Protein AF-A0A919D9M2-F1 (afdb_monomer_lite)

Organism: NCBI:txid68171

Radius of gyration: 22.03 Å; chains: 1; bounding box: 25×46×68 Å

pLDDT: mean 75.28, std 14.74, range [49.22, 94.31]

Secondary structure (DSSP, 8-state):
--------PPP--TTGGGT-EEEEEEEETTEEEEEEEETTS-EEEEEEEE--PPPP------

Foldseek 3Di:
DDDDPPPPPPPPPPVCQQVDWDWDWDDDPQKIKIWIAGSVGHTDDMDIDGNPDDDPPPPDDD

Sequence (62 aa):
MPGMTQQSHPGHDATDQRDQVLLGVDTHKDVHVAAVITGTGLLLDTRGWARRVKAPCRSGTP

Structure (mmCIF, N/CA/C/O backbone):
data_AF-A0A919D9M2-F1
#
_entry.id   AF-A0A919D9M2-F1
#
loop_
_atom_site.group_PDB
_atom_site.id
_atom_site.type_symbol
_atom_site.label_atom_id
_atom_site.label_alt_id
_atom_site.label_comp_id
_atom_site.label_asym_id
_atom_site.label_entity_id
_atom_site.label_seq_id
_atom_site.pdbx_PDB_ins_code
_atom_site.Cartn_x
_atom_site.Cartn_y
_atom_site.Cartn_z
_atom_site.occupancy
_atom_site.B_iso_or_equiv
_atom_site.auth_seq_id
_atom_site.auth_comp_id
_atom_site.auth_asym_id
_atom_site.auth_atom_id
_atom_site.pdbx_PDB_model_num
ATOM 1 N N . MET A 1 1 ? 4.532 43.278 22.510 1.00 49.22 1 MET A N 1
ATOM 2 C CA . MET A 1 1 ? 5.061 41.946 22.142 1.00 49.22 1 MET A CA 1
ATOM 3 C C . MET A 1 1 ? 3.948 41.206 21.409 1.00 49.22 1 MET A C 1
ATOM 5 O O . MET A 1 1 ? 2.910 41.020 22.033 1.00 49.22 1 MET A O 1
ATOM 9 N N . PRO A 1 2 ? 4.053 40.928 20.095 1.00 51.66 2 PRO A N 1
ATOM 10 C CA . PRO A 1 2 ? 2.944 40.361 19.331 1.00 51.66 2 PRO A CA 1
ATOM 11 C C . PRO A 1 2 ? 2.851 38.842 19.526 1.00 51.66 2 PRO A C 1
ATOM 13 O O . PRO A 1 2 ? 3.858 38.163 19.715 1.00 51.66 2 PRO A O 1
ATOM 16 N N . GLY A 1 3 ? 1.609 38.359 19.555 1.00 53.53 3 GLY A N 1
ATOM 17 C CA . GLY A 1 3 ? 1.216 37.058 20.074 1.00 53.53 3 GLY A CA 1
ATOM 18 C C . GLY A 1 3 ? 1.621 35.852 19.233 1.00 53.53 3 GLY A C 1
ATOM 19 O O . GLY A 1 3 ? 1.658 35.884 18.006 1.00 53.53 3 GLY A O 1
ATOM 20 N N . MET A 1 4 ? 1.851 34.750 19.942 1.00 60.28 4 MET A N 1
ATOM 21 C CA . MET A 1 4 ? 1.812 33.411 19.374 1.00 60.28 4 MET A CA 1
ATOM 22 C C . MET A 1 4 ? 0.356 33.100 19.032 1.00 60.28 4 MET A C 1
ATOM 24 O O . MET A 1 4 ? -0.460 32.869 19.925 1.00 60.28 4 MET A O 1
ATOM 28 N N . THR A 1 5 ? 0.009 33.097 17.747 1.00 61.91 5 THR A N 1
ATOM 29 C CA . THR A 1 5 ? -1.198 32.409 17.290 1.00 61.91 5 THR A CA 1
ATOM 30 C C . THR A 1 5 ? -0.981 30.930 17.569 1.00 61.91 5 THR A C 1
ATOM 32 O O . THR A 1 5 ? -0.288 30.243 16.819 1.00 61.91 5 THR A O 1
ATOM 35 N N . GLN A 1 6 ? -1.512 30.451 18.694 1.00 60.69 6 GLN A N 1
ATOM 36 C CA . GLN A 1 6 ? -1.638 29.027 18.939 1.00 60.69 6 GLN A CA 1
ATOM 37 C C . GLN A 1 6 ? -2.526 28.491 17.813 1.00 60.69 6 GLN A C 1
ATOM 39 O O . GLN A 1 6 ? -3.733 28.726 17.799 1.00 60.69 6 GLN A O 1
ATOM 44 N N . GLN A 1 7 ? -1.918 27.824 16.830 1.00 58.50 7 GLN A N 1
ATOM 45 C CA . GLN A 1 7 ? -2.656 26.917 15.969 1.00 58.50 7 GLN A CA 1
ATOM 46 C C . GLN A 1 7 ? -3.218 25.847 16.897 1.00 58.50 7 GLN A C 1
ATOM 48 O O . GLN A 1 7 ? -2.509 24.934 17.323 1.00 58.50 7 GLN A O 1
ATOM 53 N N . SER A 1 8 ? -4.483 26.018 17.275 1.00 55.81 8 SER A N 1
ATOM 54 C CA . SER A 1 8 ? -5.295 24.938 17.806 1.00 55.81 8 SER A CA 1
ATOM 55 C C . SER A 1 8 ? -5.396 23.925 16.673 1.00 55.81 8 SER A C 1
ATOM 57 O O . SER A 1 8 ? -6.219 24.052 15.768 1.00 55.81 8 SER A O 1
ATOM 59 N N . HIS A 1 9 ? -4.448 22.988 16.646 1.00 62.78 9 HIS A N 1
ATOM 60 C CA . HIS A 1 9 ? -4.594 21.788 15.849 1.00 62.78 9 HIS A CA 1
ATOM 61 C C . HIS A 1 9 ? -5.881 21.130 16.346 1.00 62.78 9 HIS A C 1
ATOM 63 O O . HIS A 1 9 ? -6.008 20.953 17.564 1.00 62.78 9 HIS A O 1
ATOM 69 N N . PRO A 1 10 ? -6.851 20.841 15.461 1.00 57.12 10 PRO A N 1
ATOM 70 C CA . PRO A 1 10 ? -8.051 20.133 15.870 1.00 57.12 10 PRO A CA 1
ATOM 71 C C . PRO A 1 10 ? -7.578 18.863 16.568 1.00 57.12 10 PRO A C 1
ATOM 73 O O . PRO A 1 10 ? -6.784 18.111 16.002 1.00 57.12 10 PRO A O 1
ATOM 76 N N . GLY A 1 11 ? -7.949 18.714 17.840 1.00 53.25 11 GLY A N 1
ATOM 77 C CA . GLY A 1 11 ? -7.516 17.584 18.643 1.00 53.25 11 GLY A CA 1
ATOM 78 C C . GLY A 1 11 ? -7.885 16.313 17.898 1.00 53.25 11 GLY A C 1
ATOM 79 O O . GLY A 1 11 ? -9.063 16.079 17.643 1.00 53.25 11 GLY A O 1
ATOM 80 N N . HIS A 1 12 ? -6.880 15.531 17.499 1.00 59.81 12 HIS A N 1
ATOM 81 C CA . HIS A 1 12 ? -7.087 14.157 17.060 1.00 59.81 12 HIS A CA 1
ATOM 82 C C . HIS A 1 12 ? -7.665 13.416 18.259 1.00 59.81 12 HIS A C 1
ATOM 84 O O . HIS A 1 12 ? -6.937 12.992 19.156 1.00 59.81 12 HIS A O 1
ATOM 90 N N . ASP A 1 13 ? -8.991 13.355 18.312 1.00 58.81 13 ASP A N 1
ATOM 91 C CA . ASP A 1 13 ? -9.734 12.588 19.293 1.00 58.81 13 ASP A CA 1
ATOM 92 C C . ASP A 1 13 ? -9.224 11.146 19.205 1.00 58.81 13 ASP A C 1
ATOM 94 O O . ASP A 1 13 ? -9.317 10.502 18.161 1.00 58.81 13 ASP A O 1
ATOM 98 N N . ALA A 1 14 ? -8.620 10.629 20.277 1.00 57.31 14 ALA A N 1
ATOM 99 C CA . ALA A 1 14 ? -7.994 9.301 20.282 1.00 57.31 14 ALA A CA 1
ATOM 100 C C . ALA A 1 14 ? -8.996 8.164 19.978 1.00 57.31 14 ALA A C 1
ATOM 102 O O . ALA A 1 14 ? -8.609 7.033 19.686 1.00 57.31 14 ALA A O 1
ATOM 103 N N . THR A 1 15 ? -10.295 8.468 20.023 1.00 55.81 15 THR A N 1
ATOM 104 C CA . THR A 1 15 ? -11.387 7.577 19.623 1.00 55.81 15 THR A CA 1
ATOM 105 C C . THR A 1 15 ? -11.467 7.397 18.097 1.00 55.81 15 THR A C 1
ATOM 107 O O . THR A 1 15 ? -11.772 6.296 17.646 1.00 55.81 15 THR A O 1
ATOM 110 N N . ASP A 1 16 ? -11.103 8.417 17.311 1.00 59.25 16 ASP A N 1
ATOM 111 C CA . ASP A 1 16 ? -11.132 8.434 15.834 1.00 59.25 16 ASP A CA 1
ATOM 112 C C . ASP A 1 16 ? -9.996 7.603 15.203 1.00 59.25 16 ASP A C 1
ATOM 114 O O . ASP A 1 16 ? -10.088 7.138 14.070 1.00 59.25 16 ASP A O 1
ATOM 118 N N . GLN A 1 17 ? -8.930 7.316 15.962 1.00 60.47 17 GLN A N 1
ATOM 119 C CA . GLN A 1 17 ? -7.779 6.543 15.472 1.00 60.47 17 GLN A CA 1
ATOM 120 C C . GLN A 1 17 ? -8.121 5.106 15.052 1.00 60.47 17 GLN A C 1
ATOM 122 O O . GLN A 1 17 ? -7.371 4.512 14.275 1.00 60.47 17 GLN A O 1
ATOM 127 N N . ARG A 1 18 ? -9.218 4.529 15.563 1.00 65.56 18 ARG A N 1
ATOM 128 C CA . ARG A 1 18 ? -9.646 3.171 15.181 1.00 65.56 18 ARG A CA 1
ATOM 129 C C . ARG A 1 18 ? -10.289 3.123 13.797 1.00 65.56 18 ARG A C 1
ATOM 131 O O . ARG A 1 18 ? -10.131 2.113 13.118 1.00 65.56 18 ARG A O 1
ATOM 138 N N . ASP A 1 19 ? -10.934 4.209 13.383 1.00 74.81 19 ASP A N 1
ATOM 139 C CA . ASP A 1 19 ? -11.586 4.336 12.075 1.00 74.81 19 ASP A CA 1
ATOM 140 C C . ASP A 1 19 ? -10.699 5.059 11.049 1.00 74.81 19 ASP A C 1
ATOM 142 O O . ASP A 1 19 ? -11.011 5.118 9.858 1.00 74.81 19 ASP A O 1
ATOM 146 N N . GLN A 1 20 ? -9.553 5.580 11.491 1.00 79.44 20 GLN A N 1
ATOM 147 C CA . GLN A 1 20 ? -8.601 6.251 10.627 1.00 79.44 20 GLN A CA 1
ATOM 148 C C . GLN A 1 20 ? -7.904 5.260 9.687 1.00 79.44 20 GLN A C 1
ATOM 150 O O . GLN A 1 20 ? -7.312 4.261 10.107 1.00 79.44 20 GLN A O 1
ATOM 155 N N . VAL A 1 21 ? -7.921 5.591 8.397 1.00 87.19 21 VAL A N 1
ATOM 156 C CA . VAL A 1 21 ? -7.206 4.868 7.345 1.00 87.19 21 VAL A CA 1
ATOM 157 C C . VAL A 1 21 ? -6.154 5.793 6.740 1.00 87.19 21 VAL A C 1
ATOM 159 O O . VAL A 1 21 ? -6.451 6.913 6.328 1.00 87.19 21 VAL A O 1
ATOM 162 N N . LEU A 1 22 ? -4.912 5.320 6.690 1.00 89.00 22 LEU A N 1
ATOM 163 C CA . LEU A 1 22 ? -3.760 6.005 6.124 1.00 89.00 22 LEU A CA 1
ATOM 164 C C . LEU A 1 22 ? -3.427 5.395 4.762 1.00 89.00 22 LEU A C 1
ATOM 166 O O . LEU A 1 22 ? -3.268 4.183 4.632 1.00 89.00 22 LEU A O 1
ATOM 170 N N . LEU A 1 23 ? -3.271 6.250 3.752 1.00 92.06 23 LEU A N 1
ATOM 171 C CA . LEU A 1 23 ? -2.771 5.863 2.436 1.00 92.06 23 LEU A CA 1
ATOM 172 C C . LEU A 1 23 ? -1.296 6.259 2.317 1.00 92.06 23 LEU A C 1
ATOM 174 O O . LEU A 1 23 ? -0.971 7.444 2.240 1.00 92.06 23 LEU A O 1
ATOM 178 N N . GLY A 1 24 ? -0.409 5.269 2.285 1.00 91.56 24 GLY A N 1
ATOM 179 C CA . GLY A 1 24 ? 1.006 5.445 1.972 1.00 91.56 24 GLY A CA 1
ATOM 180 C C . GLY A 1 24 ? 1.268 5.190 0.493 1.00 91.56 24 GLY A C 1
ATOM 181 O O . GLY A 1 24 ? 0.711 4.256 -0.078 1.00 91.56 24 GLY A O 1
ATOM 182 N N . VAL A 1 25 ? 2.125 5.994 -0.135 1.00 89.94 25 VAL A N 1
ATOM 183 C CA . VAL A 1 25 ? 2.598 5.746 -1.503 1.00 89.94 25 VAL A CA 1
ATOM 184 C C . VAL A 1 25 ? 4.118 5.716 -1.492 1.00 89.94 25 VAL A C 1
ATOM 186 O O . VAL A 1 25 ? 4.754 6.730 -1.214 1.00 89.94 25 VAL A O 1
ATOM 189 N N . ASP A 1 26 ? 4.689 4.559 -1.808 1.00 90.31 26 ASP A N 1
ATOM 190 C CA . ASP A 1 26 ? 6.112 4.407 -2.080 1.00 90.31 26 ASP A CA 1
ATOM 191 C C . ASP A 1 26 ? 6.350 4.504 -3.585 1.00 90.31 26 ASP A C 1
ATOM 193 O O . ASP A 1 26 ? 5.704 3.832 -4.392 1.00 90.31 26 ASP A O 1
ATOM 197 N N . THR A 1 27 ? 7.273 5.371 -3.982 1.00 88.12 27 THR A N 1
ATOM 198 C CA . THR A 1 27 ? 7.663 5.528 -5.380 1.00 88.12 27 THR A CA 1
ATOM 199 C C . THR A 1 27 ? 9.159 5.314 -5.484 1.00 88.12 27 THR A C 1
ATOM 201 O O . THR A 1 27 ? 9.946 6.255 -5.352 1.00 88.12 27 THR A O 1
ATOM 204 N N . HIS A 1 28 ? 9.556 4.069 -5.726 1.00 89.31 28 HIS A N 1
ATOM 205 C CA . HIS A 1 28 ? 10.949 3.694 -5.889 1.00 89.31 28 HIS A CA 1
ATOM 206 C C . HIS A 1 28 ? 11.238 3.331 -7.352 1.00 89.31 28 HIS A C 1
ATOM 208 O O . HIS A 1 28 ? 10.827 2.283 -7.854 1.00 89.31 28 HIS A O 1
ATOM 214 N N . LYS A 1 29 ? 11.992 4.199 -8.044 1.00 83.44 29 LYS A N 1
ATOM 215 C CA . LYS A 1 29 ? 12.315 4.093 -9.483 1.00 83.44 29 LYS A CA 1
ATOM 216 C C . LYS A 1 29 ? 11.054 4.094 -10.368 1.00 83.44 29 LYS A C 1
ATOM 218 O O . LYS A 1 29 ? 10.255 5.028 -10.305 1.00 83.44 29 LYS A O 1
ATOM 223 N N . ASP A 1 30 ? 10.895 3.065 -11.200 1.00 81.00 30 ASP A N 1
ATOM 224 C CA . ASP A 1 30 ? 9.752 2.845 -12.092 1.00 81.00 30 ASP A CA 1
ATOM 225 C C . ASP A 1 30 ? 8.606 2.085 -11.411 1.00 81.00 30 ASP A C 1
ATOM 227 O O . ASP A 1 30 ? 7.599 1.771 -12.051 1.00 81.00 30 ASP A O 1
ATOM 231 N N . VAL A 1 31 ? 8.756 1.777 -10.120 1.00 81.25 31 VAL A N 1
ATOM 232 C CA . VAL A 1 31 ? 7.765 1.059 -9.325 1.00 81.25 31 VAL A CA 1
ATOM 233 C C . VAL A 1 31 ? 7.093 2.033 -8.373 1.00 81.25 31 VAL A C 1
ATOM 235 O O . VAL A 1 31 ? 7.740 2.781 -7.641 1.00 81.25 31 VAL A O 1
ATOM 238 N N . HIS A 1 32 ? 5.770 2.003 -8.387 1.00 90.44 32 HIS A N 1
ATOM 239 C CA . HIS A 1 32 ? 4.941 2.717 -7.440 1.00 90.44 32 HIS A CA 1
ATOM 240 C C . HIS A 1 32 ? 4.084 1.706 -6.686 1.00 90.44 32 HIS A C 1
ATOM 242 O O . HIS A 1 32 ? 3.501 0.811 -7.302 1.00 90.44 32 HIS A O 1
ATOM 248 N N . VAL A 1 33 ? 4.002 1.841 -5.370 1.00 91.12 33 VAL A N 1
ATOM 249 C CA . VAL A 1 33 ? 3.200 0.985 -4.498 1.00 91.12 33 VAL A CA 1
ATOM 250 C C . VAL A 1 33 ? 2.359 1.880 -3.604 1.00 91.12 33 VAL A C 1
ATOM 252 O O . VAL A 1 33 ? 2.898 2.699 -2.870 1.00 91.12 33 VAL A O 1
ATOM 255 N N . ALA A 1 34 ? 1.040 1.723 -3.648 1.00 93.12 34 ALA A N 1
ATOM 256 C CA . ALA A 1 34 ? 0.154 2.259 -2.624 1.00 93.12 34 ALA A CA 1
ATOM 257 C C . ALA A 1 34 ? -0.111 1.189 -1.565 1.00 93.12 34 ALA A C 1
ATOM 259 O O . ALA A 1 34 ? -0.364 0.036 -1.913 1.00 93.12 34 ALA A O 1
ATOM 260 N N . ALA A 1 35 ? -0.098 1.584 -0.299 1.00 94.31 35 ALA A N 1
ATOM 261 C CA . ALA A 1 35 ? -0.465 0.764 0.842 1.00 94.31 35 ALA A CA 1
ATOM 262 C C 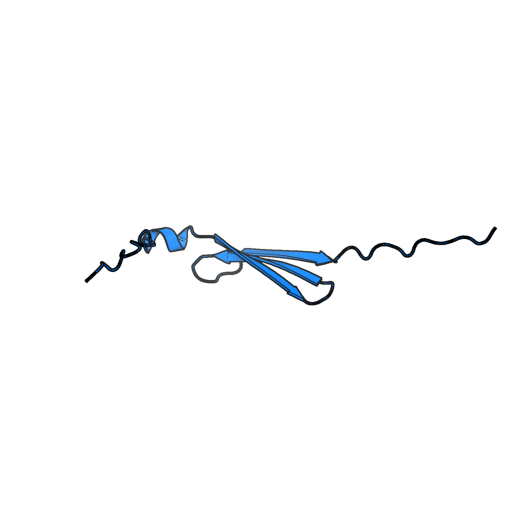. ALA A 1 35 ? -1.548 1.476 1.654 1.00 94.31 35 ALA A C 1
ATOM 264 O O . ALA A 1 35 ? -1.426 2.662 1.961 1.00 94.31 35 ALA A O 1
ATOM 265 N N . VAL A 1 36 ? -2.600 0.746 2.004 1.00 92.75 36 VAL A N 1
ATOM 266 C CA . VAL A 1 36 ? -3.679 1.217 2.872 1.00 92.75 36 VAL A CA 1
ATOM 267 C C . VAL A 1 36 ? -3.459 0.607 4.248 1.00 92.75 36 VAL A C 1
ATOM 269 O O . VAL A 1 36 ? -3.370 -0.613 4.366 1.00 92.75 36 VAL A O 1
ATOM 272 N N . ILE A 1 37 ? -3.345 1.437 5.278 1.00 92.88 37 ILE A N 1
ATOM 273 C CA . ILE A 1 37 ? -2.968 1.030 6.634 1.00 92.88 37 ILE A CA 1
ATOM 274 C C . ILE A 1 37 ? -3.984 1.608 7.625 1.00 92.88 37 ILE A C 1
ATOM 276 O O . ILE A 1 37 ? -4.466 2.719 7.433 1.00 92.88 37 ILE A O 1
ATOM 280 N N . THR A 1 38 ? -4.331 0.888 8.687 1.00 89.00 38 THR A N 1
ATOM 281 C CA . THR A 1 38 ? -5.125 1.446 9.794 1.00 89.00 38 THR A CA 1
ATOM 282 C C . THR A 1 38 ? -4.316 2.472 10.596 1.00 89.00 38 THR A C 1
ATOM 284 O O . THR A 1 38 ? -3.083 2.465 10.577 1.00 89.00 38 THR A O 1
ATOM 287 N N . GLY A 1 39 ? -4.991 3.291 11.405 1.00 83.38 39 GLY A N 1
ATOM 288 C CA . GLY A 1 39 ? -4.345 4.173 12.387 1.00 83.38 39 GLY A CA 1
ATOM 289 C C . GLY A 1 39 ? -3.454 3.438 13.400 1.00 83.38 39 GLY A C 1
ATOM 290 O O . GLY A 1 39 ? -2.532 4.029 13.956 1.00 83.38 39 GLY A O 1
ATOM 291 N N . THR A 1 40 ? -3.670 2.133 13.602 1.00 87.44 40 THR A N 1
ATOM 292 C CA . THR A 1 40 ? -2.832 1.263 14.449 1.00 87.44 40 THR A CA 1
ATOM 293 C C . THR A 1 40 ? -1.634 0.645 13.719 1.00 87.44 40 THR A C 1
ATOM 295 O O . THR A 1 40 ? -0.849 -0.068 14.343 1.00 87.44 40 THR A O 1
ATOM 298 N N . GLY A 1 41 ? -1.475 0.901 12.418 1.00 85.56 41 GLY A N 1
ATOM 299 C CA . GLY A 1 41 ? -0.366 0.384 11.615 1.00 85.56 41 GLY A CA 1
ATOM 300 C C . GLY A 1 41 ? -0.623 -0.973 10.947 1.00 85.56 41 GLY A C 1
ATOM 301 O O . GLY A 1 41 ? 0.305 -1.551 10.385 1.00 85.56 41 GLY A O 1
ATOM 302 N N . LEU A 1 42 ? -1.853 -1.499 10.983 1.00 90.50 42 LEU A N 1
ATOM 303 C CA . LEU A 1 42 ? -2.199 -2.762 10.327 1.00 90.50 42 LEU A CA 1
ATOM 304 C C . LEU A 1 42 ? -2.417 -2.552 8.825 1.00 90.50 42 LEU A C 1
ATOM 306 O O . LEU A 1 42 ? -3.200 -1.698 8.421 1.00 90.50 42 LEU A O 1
ATOM 310 N N . LEU A 1 43 ? -1.741 -3.349 7.995 1.00 91.94 43 LEU A N 1
ATOM 311 C CA . L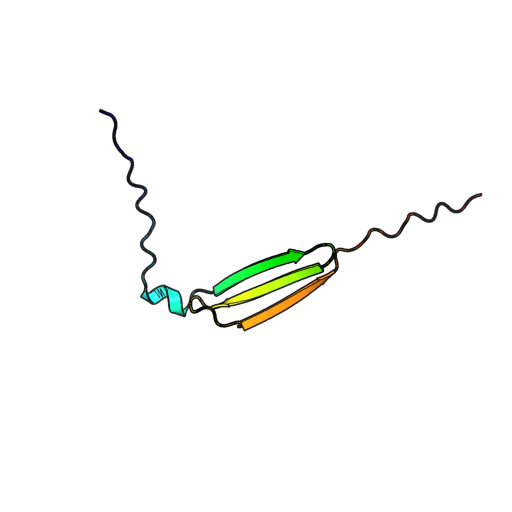EU A 1 43 ? -1.873 -3.297 6.540 1.00 91.94 43 LEU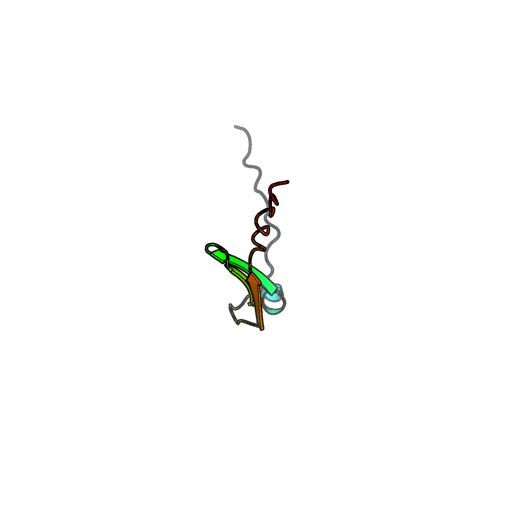 A CA 1
ATOM 312 C C . LEU A 1 43 ? -3.210 -3.905 6.091 1.00 91.94 43 LEU A C 1
ATOM 314 O O . LEU A 1 43 ? -3.483 -5.070 6.374 1.00 91.94 43 LEU A O 1
ATOM 318 N N . LEU A 1 44 ? -4.017 -3.122 5.377 1.00 92.19 44 LEU A N 1
ATOM 319 C CA . LEU A 1 44 ? -5.321 -3.526 4.847 1.00 92.19 44 LEU A CA 1
ATOM 320 C C . LEU A 1 44 ? -5.243 -3.974 3.387 1.00 92.19 44 LEU A C 1
ATOM 322 O O . LEU A 1 44 ? -5.850 -4.977 3.026 1.00 92.19 44 LEU A O 1
ATOM 326 N N . ASP A 1 45 ? -4.511 -3.237 2.550 1.00 93.50 45 ASP A N 1
ATOM 327 C CA . ASP A 1 45 ? -4.369 -3.551 1.126 1.00 93.50 45 ASP A CA 1
ATOM 328 C C . ASP A 1 45 ? -3.090 -2.940 0.538 1.00 93.50 45 ASP A C 1
ATOM 330 O O . ASP 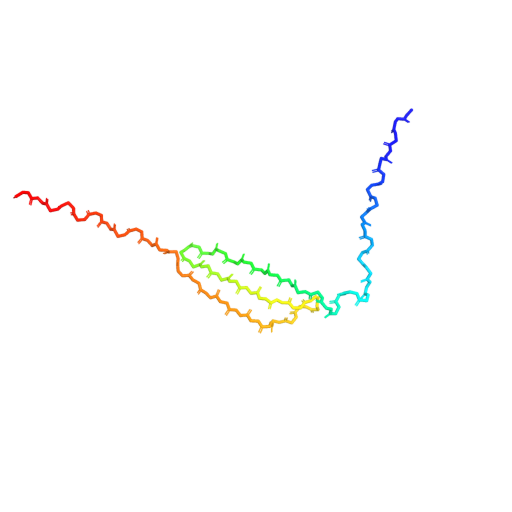A 1 45 ? -2.549 -1.961 1.066 1.00 93.50 45 ASP A O 1
ATOM 334 N N . THR A 1 46 ? -2.619 -3.499 -0.578 1.00 93.69 46 THR A N 1
ATOM 335 C CA . THR A 1 46 ? -1.512 -2.945 -1.362 1.00 93.69 46 THR A CA 1
ATOM 336 C C . THR A 1 46 ? -1.775 -3.049 -2.855 1.00 93.69 46 THR A C 1
ATOM 338 O O . THR A 1 46 ? -2.227 -4.077 -3.358 1.00 93.69 46 THR A O 1
ATOM 341 N N . ARG A 1 47 ? -1.412 -2.001 -3.598 1.00 93.69 47 ARG A N 1
ATOM 342 C CA . ARG A 1 47 ? -1.501 -1.994 -5.058 1.00 93.69 47 ARG A CA 1
ATOM 343 C C . ARG A 1 47 ? -0.248 -1.419 -5.692 1.00 93.69 47 ARG A C 1
ATOM 345 O O . ARG A 1 47 ? 0.087 -0.258 -5.481 1.00 93.69 47 ARG A O 1
ATOM 352 N N . GLY A 1 48 ? 0.400 -2.228 -6.525 1.00 90.50 48 GLY A N 1
ATOM 353 C CA . GLY A 1 48 ? 1.520 -1.804 -7.357 1.00 90.50 48 GLY A CA 1
ATOM 354 C C . GLY A 1 48 ? 1.072 -1.284 -8.725 1.00 90.50 48 GLY A C 1
ATOM 355 O O . GLY A 1 48 ? 0.144 -1.827 -9.331 1.00 90.50 48 GLY A O 1
ATOM 356 N N . TRP A 1 49 ? 1.756 -0.267 -9.243 1.00 89.25 49 TRP A N 1
ATOM 357 C CA . TRP A 1 49 ? 1.699 0.111 -10.653 1.00 89.25 49 TRP A CA 1
ATOM 358 C C . TRP A 1 49 ? 3.086 0.451 -11.194 1.00 89.25 49 TRP A 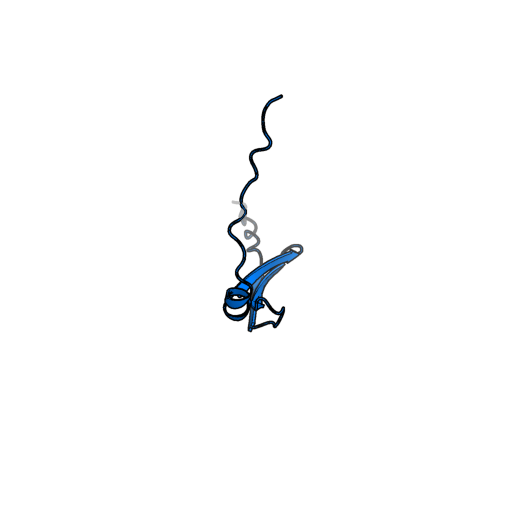C 1
ATOM 360 O O . TRP A 1 49 ? 3.907 1.095 -10.541 1.00 89.25 49 TRP A O 1
ATOM 370 N N . ALA A 1 50 ? 3.340 0.013 -12.425 1.00 82.88 50 ALA A N 1
ATOM 371 C CA . ALA A 1 50 ? 4.541 0.394 -13.145 1.00 82.88 50 ALA A CA 1
ATOM 372 C C . ALA A 1 50 ? 4.365 1.796 -13.733 1.00 82.88 50 ALA A C 1
ATOM 374 O O . ALA A 1 50 ? 3.314 2.130 -14.298 1.00 82.88 50 ALA A O 1
ATOM 375 N N . ARG A 1 51 ? 5.416 2.612 -13.654 1.00 75.50 51 ARG A N 1
ATOM 376 C CA . ARG A 1 51 ? 5.500 3.844 -14.430 1.00 75.50 51 ARG A CA 1
ATOM 377 C C . ARG A 1 51 ? 5.462 3.456 -15.906 1.00 75.50 51 ARG A C 1
ATOM 379 O O . ARG A 1 51 ? 6.311 2.710 -16.389 1.00 75.50 51 ARG A O 1
ATOM 386 N N . ARG A 1 52 ? 4.457 3.942 -16.639 1.00 70.38 52 ARG A N 1
ATOM 387 C CA . ARG A 1 52 ? 4.362 3.707 -18.083 1.00 70.38 52 ARG A CA 1
ATOM 388 C C . ARG A 1 52 ? 5.544 4.404 -18.757 1.00 70.38 52 ARG A C 1
ATOM 390 O O . ARG A 1 52 ? 5.521 5.620 -18.936 1.00 70.38 52 ARG A O 1
ATOM 397 N N . VAL A 1 53 ? 6.569 3.642 -19.129 1.00 68.81 53 VAL A N 1
ATOM 398 C CA . VAL A 1 53 ? 7.655 4.150 -19.968 1.00 68.81 53 VAL A CA 1
ATOM 399 C C . VAL A 1 53 ? 7.055 4.425 -21.345 1.00 68.81 53 VAL A C 1
ATOM 401 O O . VAL A 1 53 ? 6.446 3.545 -21.957 1.00 68.81 53 VAL A O 1
ATOM 404 N N . LYS A 1 54 ? 7.146 5.675 -21.806 1.00 67.00 54 LYS A N 1
ATOM 405 C CA . LYS A 1 54 ? 6.702 6.061 -23.148 1.00 67.00 54 LYS A CA 1
ATOM 406 C C . LYS A 1 54 ? 7.465 5.187 -24.145 1.00 67.00 54 LYS A C 1
ATOM 408 O O . LYS A 1 54 ? 8.694 5.197 -24.135 1.00 67.00 54 LYS A O 1
ATOM 413 N N . ALA A 1 55 ? 6.747 4.415 -24.964 1.00 65.25 55 ALA A N 1
ATOM 414 C CA . ALA A 1 55 ? 7.373 3.619 -26.014 1.00 65.25 55 ALA A CA 1
ATOM 415 C C . ALA A 1 55 ? 8.265 4.539 -26.867 1.00 65.25 55 ALA A C 1
ATOM 417 O O . ALA A 1 55 ? 7.834 5.659 -27.175 1.00 65.25 55 ALA A O 1
ATOM 418 N N . PRO A 1 56 ? 9.492 4.120 -27.228 1.00 67.44 56 PRO A N 1
ATOM 419 C CA . PRO A 1 56 ? 10.323 4.921 -28.108 1.00 67.44 56 PRO A CA 1
ATOM 420 C C . PRO A 1 56 ? 9.550 5.137 -29.408 1.00 67.44 56 PRO A C 1
ATOM 422 O O . PRO A 1 56 ? 9.028 4.184 -29.993 1.00 67.44 56 PRO A O 1
ATOM 425 N N . CYS A 1 57 ? 9.436 6.396 -29.836 1.00 62.19 57 CYS A N 1
ATOM 426 C CA . CYS A 1 57 ? 8.909 6.722 -31.151 1.00 62.19 57 CYS A CA 1
ATOM 427 C C . CYS A 1 57 ? 9.731 5.921 -32.169 1.00 62.19 57 CYS A C 1
ATOM 429 O O . CYS A 1 57 ? 10.912 6.211 -32.350 1.00 62.19 57 CYS A O 1
ATOM 431 N N . ARG A 1 58 ? 9.149 4.893 -32.804 1.00 65.38 58 ARG A N 1
ATOM 432 C CA . ARG A 1 58 ? 9.763 4.266 -33.979 1.00 65.38 58 ARG A CA 1
ATOM 433 C C . ARG A 1 58 ? 9.747 5.323 -35.077 1.00 65.38 58 ARG A C 1
ATOM 435 O O . ARG A 1 58 ? 8.768 5.445 -35.806 1.00 65.38 58 ARG A O 1
ATOM 442 N N . SER A 1 59 ? 10.812 6.112 -35.169 1.00 64.75 59 SER A N 1
ATOM 443 C CA . SER A 1 59 ? 11.132 6.847 -36.383 1.00 64.75 59 SER A CA 1
ATOM 444 C C . SER A 1 59 ? 11.514 5.801 -37.427 1.00 64.75 59 SER A C 1
ATOM 446 O O . SER A 1 59 ? 12.672 5.396 -37.523 1.00 64.75 59 SER A O 1
ATOM 448 N N . GLY A 1 60 ? 10.508 5.279 -38.129 1.00 62.44 60 GLY A N 1
ATOM 449 C CA . GLY A 1 60 ? 10.730 4.571 -39.379 1.00 62.44 60 GLY A CA 1
ATOM 450 C C . GLY A 1 60 ? 11.416 5.538 -40.332 1.00 62.44 60 GLY A C 1
ATOM 451 O O . GLY A 1 60 ? 10.902 6.625 -40.587 1.00 62.44 60 GLY A O 1
ATOM 452 N N . THR A 1 61 ? 12.616 5.178 -40.767 1.00 56.41 61 THR A N 1
ATOM 453 C CA . THR A 1 61 ? 13.283 5.812 -41.903 1.00 56.41 61 THR A CA 1
ATOM 454 C C . THR A 1 61 ? 12.452 5.599 -43.176 1.00 56.41 61 THR A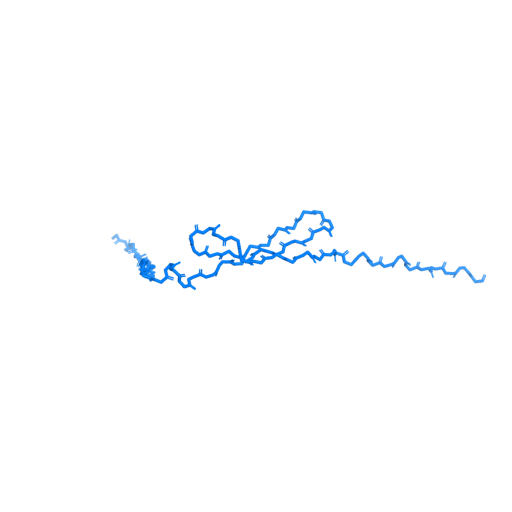 C 1
ATOM 456 O O . THR A 1 61 ? 11.773 4.571 -43.256 1.00 56.41 61 THR A O 1
ATOM 459 N N . PRO A 1 62 ? 12.472 6.569 -44.110 1.00 64.25 62 PRO A N 1
ATOM 460 C CA . PRO A 1 62 ? 11.641 6.576 -45.317 1.00 64.25 62 PRO A CA 1
ATOM 461 C C . PRO A 1 62 ? 11.931 5.412 -46.269 1.00 64.25 62 PRO A C 1
ATOM 463 O O . PRO A 1 62 ? 13.071 4.893 -46.245 1.00 64.25 62 PRO A O 1
#